Protein AF-A0A554JS34-F1 (afdb_monomer)

Solvent-accessible surface area (backbone atoms only — not comparable to full-atom values): 3910 Å² total; per-residue (Å²): 135,89,87,81,88,70,57,77,57,95,88,40,73,57,67,59,74,88,52,38,73,81,48,63,95,53,53,67,48,77,47,83,48,99,92,47,75,50,77,43,78,51,75,80,76,82,74,50,69,78,72,72,67,77,121

Sequence (55 aa):
MKSMTTKVKNGSLELPKEIEQAWNNAEVFVIPSQDSLFVKRMSKSTLSLSHMLEK

Mean predicted aligned error: 9.5 Å

Nearest PDB structures (foldseek):
  6sd6-assembly1_A  TM=4.690E-01  e=2.882E+00  Shigella sonnei
  6i02-assembly1_A  TM=3.482E-01  e=8.929E+00  Homo sapiens
  6hzz-assembly1_B  TM=3.236E-01  e=7.816E+00  Homo sapiens

Radius of gyration: 16.13 Å; Cα contacts (8 Å, |Δi|>4): 38; chains: 1; bounding box: 35×23×48 Å

Structure (mmCIF, N/CA/C/O backbone):
data_AF-A0A554JS34-F1
#
_entry.id   AF-A0A554JS34-F1
#
loop_
_atom_site.group_PDB
_atom_site.id
_atom_site.type_symbol
_atom_site.label_atom_id
_atom_site.label_alt_id
_atom_site.label_comp_id
_atom_site.label_asym_id
_atom_site.label_entity_id
_atom_site.label_seq_id
_atom_site.pdbx_PDB_ins_code
_atom_site.Cartn_x
_atom_site.Cartn_y
_atom_site.Cartn_z
_atom_site.occupancy
_atom_site.B_iso_or_equiv
_atom_site.auth_seq_id
_atom_site.auth_comp_id
_atom_site.auth_asym_id
_atom_site.auth_atom_id
_atom_site.pdbx_PDB_model_num
ATOM 1 N N . MET A 1 1 ? -8.263 -17.006 -3.633 1.00 54.72 1 MET A N 1
ATOM 2 C CA . MET A 1 1 ? -7.777 -15.630 -3.387 1.00 54.72 1 MET A CA 1
ATOM 3 C C . MET A 1 1 ? -7.536 -15.514 -1.887 1.00 54.72 1 MET A C 1
ATOM 5 O O . MET A 1 1 ? -8.456 -15.821 -1.142 1.00 54.72 1 MET A O 1
ATOM 9 N N . LYS A 1 2 ? -6.312 -15.229 -1.425 1.00 68.62 2 LYS A N 1
ATOM 10 C CA . LYS A 1 2 ? -6.011 -15.166 0.017 1.00 68.62 2 LYS A CA 1
ATOM 11 C C . LYS A 1 2 ? -6.203 -13.718 0.472 1.00 68.62 2 LYS A C 1
ATOM 13 O O . LYS A 1 2 ? -5.463 -12.850 0.024 1.00 68.62 2 LYS A O 1
ATOM 18 N N . SER A 1 3 ? -7.223 -13.448 1.282 1.00 71.56 3 SER A N 1
ATOM 19 C CA . SER A 1 3 ? -7.434 -12.128 1.882 1.00 71.56 3 SER A CA 1
ATOM 20 C C . SER A 1 3 ? -6.483 -11.955 3.063 1.00 71.56 3 SER A C 1
ATOM 22 O O . SER A 1 3 ? -6.402 -12.834 3.920 1.00 71.56 3 SER A O 1
ATOM 24 N N . MET A 1 4 ? -5.770 -10.833 3.115 1.00 77.69 4 MET A N 1
ATOM 25 C CA . MET A 1 4 ? -4.911 -10.473 4.240 1.00 77.69 4 MET A CA 1
ATOM 26 C C . MET A 1 4 ? -5.436 -9.176 4.845 1.00 77.69 4 MET A C 1
ATOM 28 O O . MET A 1 4 ? -5.707 -8.218 4.127 1.00 77.69 4 MET A O 1
ATOM 32 N N . THR A 1 5 ? -5.606 -9.159 6.160 1.00 81.38 5 THR A N 1
ATOM 33 C CA . THR A 1 5 ? -5.979 -7.962 6.917 1.00 81.38 5 THR A CA 1
ATOM 34 C C . THR A 1 5 ? -4.730 -7.346 7.520 1.00 81.38 5 THR A C 1
ATOM 36 O O . THR A 1 5 ? -3.89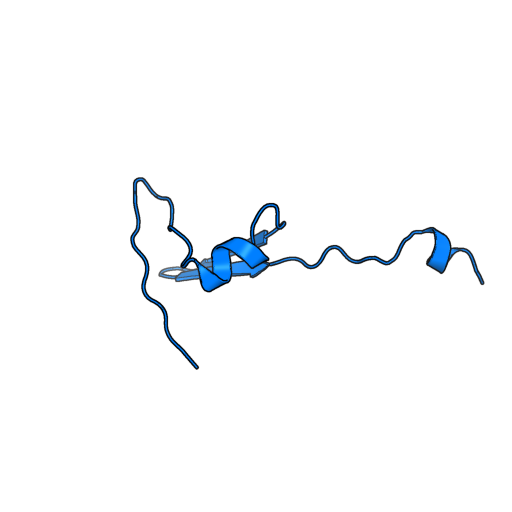1 -8.069 8.058 1.00 81.38 5 THR A O 1
ATOM 39 N N . THR A 1 6 ? -4.628 -6.023 7.482 1.00 85.50 6 THR A N 1
ATOM 40 C CA . THR A 1 6 ? -3.556 -5.291 8.156 1.00 85.50 6 T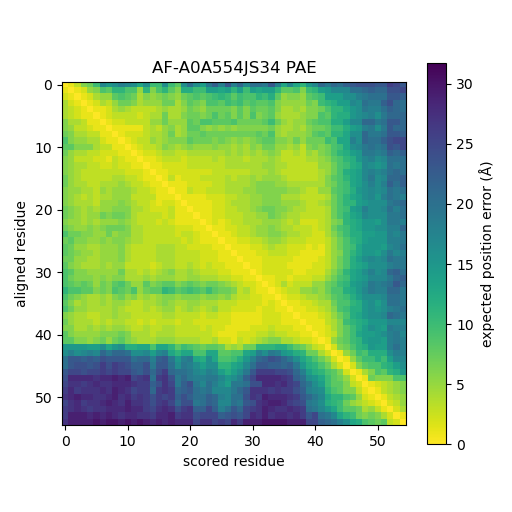HR A CA 1
ATOM 41 C C . THR A 1 6 ? -4.110 -4.161 9.019 1.00 85.50 6 THR A C 1
ATOM 43 O O . THR A 1 6 ? -5.309 -3.881 8.995 1.00 85.50 6 THR A O 1
ATOM 46 N N . LYS A 1 7 ? -3.245 -3.540 9.820 1.00 84.31 7 LYS A N 1
ATOM 47 C CA . LYS A 1 7 ? -3.578 -2.423 10.701 1.00 84.31 7 LYS A CA 1
ATOM 48 C C . LYS A 1 7 ? -3.284 -1.092 10.014 1.00 84.31 7 LYS A C 1
ATOM 50 O O . LYS A 1 7 ? -2.288 -0.947 9.306 1.00 84.31 7 LYS A O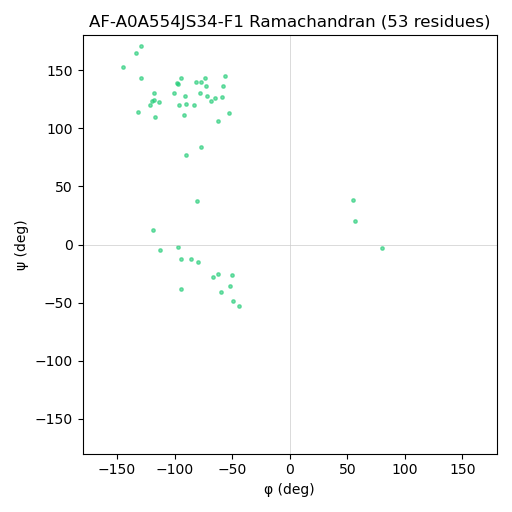 1
ATOM 55 N N . VAL A 1 8 ? -4.144 -0.112 10.282 1.00 85.38 8 VAL A N 1
ATOM 56 C CA . VAL A 1 8 ? -3.884 1.301 9.991 1.00 85.38 8 VAL A CA 1
ATOM 57 C C . VAL A 1 8 ? -3.236 1.922 11.225 1.00 85.38 8 VAL A C 1
ATOM 59 O O . VAL A 1 8 ? -3.782 1.820 12.325 1.00 85.38 8 VAL A O 1
ATOM 62 N N . LYS A 1 9 ? -2.094 2.588 11.056 1.00 88.12 9 LYS A N 1
ATOM 63 C CA . LYS A 1 9 ? -1.413 3.338 12.114 1.00 88.12 9 LYS A CA 1
ATOM 64 C C . LYS A 1 9 ? -1.038 4.715 11.584 1.00 88.12 9 LYS A C 1
ATOM 66 O O . LYS A 1 9 ? -0.224 4.827 10.676 1.00 88.12 9 LYS A O 1
ATOM 71 N N . ASN A 1 10 ? -1.644 5.763 12.146 1.00 88.56 10 ASN A N 1
ATOM 72 C CA . ASN A 1 10 ? -1.414 7.161 11.751 1.00 88.56 10 ASN A CA 1
ATOM 73 C C . ASN A 1 10 ? -1.630 7.429 10.247 1.00 88.56 10 ASN A C 1
ATOM 75 O O . ASN A 1 10 ? -0.867 8.163 9.632 1.00 88.56 10 ASN A O 1
ATOM 79 N N . GLY A 1 11 ? -2.642 6.800 9.640 1.00 84.06 11 GLY A N 1
ATOM 80 C CA . GLY A 1 11 ? -2.921 6.942 8.204 1.00 84.06 11 GLY A CA 1
ATOM 81 C C . GLY A 1 11 ? -2.043 6.082 7.288 1.00 84.06 11 GLY A C 1
ATOM 82 O O . GLY A 1 11 ? -2.287 6.049 6.086 1.00 84.06 11 GLY A O 1
ATOM 83 N N . SER A 1 12 ? -1.084 5.334 7.838 1.00 86.06 12 SER A N 1
ATOM 84 C CA . SER A 1 12 ? -0.276 4.364 7.096 1.00 86.06 12 SER A CA 1
ATOM 85 C C . SER A 1 12 ? -0.833 2.950 7.251 1.00 86.06 12 SER A C 1
ATOM 87 O O . SER A 1 12 ? -1.201 2.540 8.354 1.00 86.06 12 SER A O 1
ATOM 89 N N . LEU A 1 13 ? -0.865 2.187 6.156 1.00 87.38 13 LEU A N 1
ATOM 90 C CA . LEU A 1 13 ? -1.111 0.743 6.177 1.00 87.38 13 LEU A CA 1
ATOM 91 C C . LEU A 1 13 ? 0.227 0.016 6.317 1.00 87.38 13 LEU A C 1
ATOM 93 O O . LEU A 1 13 ? 1.102 0.167 5.466 1.00 87.38 13 LEU A O 1
ATOM 97 N N . GLU A 1 14 ? 0.387 -0.787 7.367 1.00 88.81 14 GLU A N 1
ATOM 98 C CA . GLU A 1 14 ? 1.546 -1.680 7.470 1.00 88.81 14 GLU A CA 1
ATOM 99 C C . GLU A 1 14 ? 1.382 -2.827 6.462 1.00 88.81 14 GLU A C 1
ATOM 101 O O . GLU A 1 14 ? 0.343 -3.483 6.422 1.00 88.81 14 GLU A O 1
ATOM 106 N N . LEU A 1 15 ? 2.372 -3.085 5.608 1.00 86.69 15 LEU A N 1
ATOM 107 C CA . LEU A 1 15 ? 2.288 -4.226 4.695 1.00 86.69 15 LEU A CA 1
ATOM 108 C C . LEU A 1 15 ? 2.593 -5.528 5.456 1.00 86.69 15 LEU A C 1
ATOM 110 O O . LEU A 1 15 ? 3.519 -5.555 6.265 1.00 86.69 15 LEU A O 1
ATOM 114 N N . PRO A 1 16 ? 1.864 -6.629 5.195 1.00 86.75 16 PRO A N 1
ATOM 115 C CA . PRO A 1 16 ? 2.275 -7.944 5.668 1.00 86.75 16 PRO A CA 1
ATOM 116 C C . PRO A 1 16 ? 3.691 -8.280 5.187 1.00 86.75 16 PRO A C 1
ATOM 118 O O . PRO A 1 16 ? 4.057 -7.933 4.059 1.00 86.75 16 PRO A O 1
ATOM 121 N N . LYS A 1 17 ? 4.469 -8.986 6.018 1.00 85.31 17 LYS A N 1
ATOM 122 C CA . LYS A 1 17 ? 5.889 -9.297 5.762 1.00 85.31 17 LYS A CA 1
ATOM 123 C C . LYS A 1 17 ? 6.132 -9.928 4.388 1.00 85.31 17 LYS A C 1
ATOM 125 O O . LYS A 1 17 ? 7.147 -9.661 3.752 1.00 85.31 17 LYS A O 1
ATOM 130 N N . GLU A 1 18 ? 5.196 -10.751 3.922 1.00 82.44 18 GLU A N 1
ATOM 131 C CA . GLU A 1 18 ? 5.266 -11.438 2.631 1.00 82.44 18 GLU A CA 1
ATOM 132 C C . GLU A 1 18 ? 5.197 -10.475 1.436 1.00 82.44 18 GLU A C 1
ATOM 134 O O . GLU A 1 18 ? 5.726 -10.769 0.367 1.00 82.44 18 GLU A O 1
ATOM 139 N N . ILE A 1 19 ? 4.541 -9.325 1.606 1.00 84.31 19 ILE A N 1
ATOM 140 C CA . ILE A 1 19 ? 4.374 -8.300 0.570 1.00 84.31 19 ILE A CA 1
ATOM 141 C C . ILE A 1 19 ? 5.468 -7.238 0.701 1.00 84.31 19 ILE A C 1
ATOM 143 O O . ILE A 1 19 ? 6.007 -6.795 -0.312 1.00 84.31 19 ILE A O 1
ATOM 147 N N . GLU A 1 20 ? 5.830 -6.873 1.933 1.00 86.19 20 GLU A N 1
ATOM 148 C CA . GLU A 1 20 ? 6.825 -5.845 2.253 1.0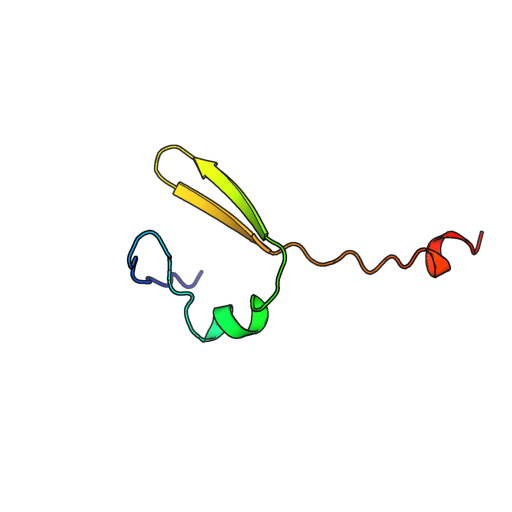0 86.19 20 GLU A CA 1
ATOM 149 C C . GLU A 1 20 ? 8.134 -6.035 1.471 1.00 86.19 20 GLU A C 1
ATOM 151 O O . GLU A 1 20 ? 8.592 -5.108 0.805 1.00 86.19 20 GLU A O 1
ATOM 156 N N . GLN A 1 21 ? 8.693 -7.251 1.455 1.00 83.94 21 GLN A N 1
ATOM 157 C CA . GLN A 1 21 ? 9.953 -7.536 0.754 1.00 83.94 21 GLN A CA 1
ATOM 158 C C . GLN A 1 21 ? 9.883 -7.248 -0.749 1.00 83.94 21 GLN A C 1
ATOM 160 O O . GLN A 1 21 ? 10.822 -6.704 -1.326 1.00 83.94 21 GLN A O 1
ATOM 165 N N . ALA A 1 22 ? 8.767 -7.594 -1.390 1.00 81.81 22 ALA A N 1
ATOM 166 C CA . ALA A 1 22 ? 8.581 -7.410 -2.825 1.00 81.81 22 ALA A CA 1
ATOM 167 C C . ALA A 1 22 ? 8.213 -5.962 -3.201 1.00 81.81 22 ALA A C 1
ATOM 169 O O . ALA A 1 22 ? 8.247 -5.608 -4.382 1.00 81.81 22 ALA A O 1
ATOM 170 N N . TRP A 1 23 ? 7.813 -5.142 -2.231 1.00 87.38 23 TRP A N 1
ATOM 171 C CA . TRP A 1 23 ? 7.329 -3.775 -2.440 1.00 87.38 23 TRP A CA 1
ATOM 172 C C . TRP A 1 23 ? 8.266 -2.712 -1.860 1.00 87.38 23 TRP A C 1
ATOM 174 O O . TRP A 1 23 ? 8.053 -1.522 -2.089 1.00 87.38 23 TRP A O 1
ATOM 184 N N . ASN A 1 24 ? 9.329 -3.122 -1.168 1.00 84.94 24 ASN A N 1
ATOM 185 C CA . ASN A 1 24 ? 10.366 -2.224 -0.687 1.00 84.94 24 ASN A CA 1
ATOM 186 C C . ASN A 1 24 ? 11.009 -1.460 -1.861 1.00 84.94 24 ASN A C 1
ATOM 188 O O . ASN A 1 24 ? 11.455 -2.071 -2.834 1.00 84.94 24 ASN A O 1
ATOM 192 N N . ASN A 1 25 ? 11.050 -0.128 -1.773 1.00 84.75 25 ASN A N 1
ATOM 193 C CA . ASN A 1 25 ? 11.497 0.787 -2.837 1.00 84.75 25 ASN A CA 1
ATOM 194 C C . ASN A 1 25 ? 10.749 0.657 -4.180 1.00 84.75 25 ASN A C 1
ATOM 196 O O . ASN A 1 25 ? 11.270 1.075 -5.218 1.00 84.75 25 ASN A O 1
ATOM 200 N N . ALA A 1 26 ? 9.549 0.073 -4.195 1.00 86.75 26 ALA A N 1
ATOM 201 C CA . ALA A 1 26 ? 8.764 -0.026 -5.415 1.00 86.75 26 ALA A CA 1
ATOM 202 C C . ALA A 1 26 ? 8.010 1.278 -5.704 1.00 86.75 26 ALA A C 1
ATOM 204 O O . ALA A 1 26 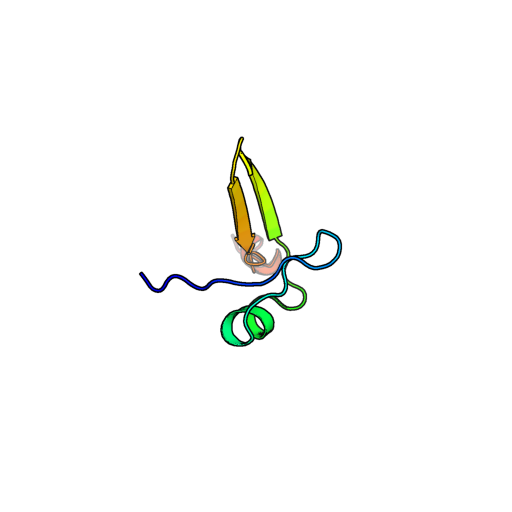? 7.414 1.884 -4.816 1.00 86.75 26 ALA A O 1
ATOM 205 N N . GLU A 1 27 ? 7.974 1.669 -6.975 1.00 89.62 27 GLU A N 1
ATOM 206 C CA . GLU A 1 27 ? 7.031 2.681 -7.440 1.00 89.62 27 GLU A CA 1
ATOM 207 C C . GLU A 1 27 ? 5.627 2.074 -7.474 1.00 89.62 27 GLU A C 1
ATOM 209 O O . GLU A 1 27 ? 5.425 0.934 -7.911 1.00 89.62 27 GLU A O 1
ATOM 214 N N . VAL A 1 28 ? 4.644 2.828 -6.992 1.00 90.06 28 VAL A N 1
ATOM 215 C CA . VAL A 1 28 ? 3.258 2.372 -6.902 1.00 90.06 28 VAL A CA 1
ATOM 216 C C . VAL A 1 28 ? 2.323 3.386 -7.536 1.00 90.06 28 VAL A C 1
ATOM 218 O O . VAL A 1 28 ? 2.508 4.594 -7.420 1.00 90.06 28 VAL A O 1
ATOM 221 N N . PHE A 1 29 ? 1.287 2.871 -8.184 1.00 90.38 29 PHE A N 1
ATOM 222 C CA . PHE A 1 29 ? 0.151 3.647 -8.643 1.00 90.38 29 PHE A CA 1
ATOM 223 C C . PHE A 1 29 ? -1.006 3.464 -7.665 1.00 90.38 29 PHE A C 1
ATOM 225 O O . PHE A 1 29 ? -1.336 2.330 -7.305 1.00 90.38 29 PHE A O 1
ATOM 232 N N . VAL A 1 30 ? -1.608 4.571 -7.236 1.00 91.25 30 VAL A N 1
ATOM 233 C CA . VA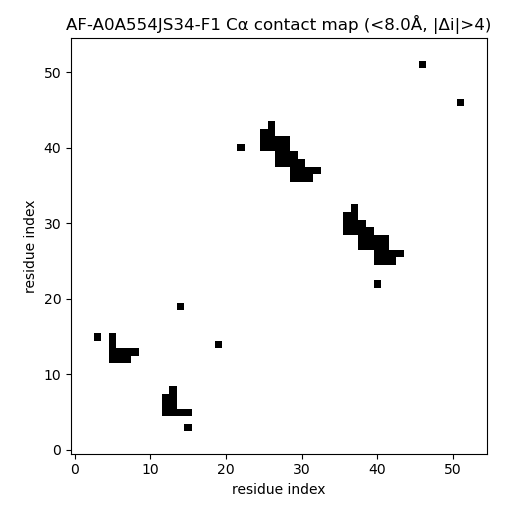L A 1 30 ? -2.675 4.594 -6.232 1.00 91.25 30 VAL A CA 1
ATOM 234 C C . VAL A 1 30 ? -3.932 5.190 -6.856 1.00 91.25 30 VAL A C 1
ATOM 236 O O . VAL A 1 30 ? -3.902 6.317 -7.342 1.00 91.25 30 VAL A O 1
ATOM 239 N N . ILE A 1 31 ? -5.035 4.441 -6.824 1.00 94.06 31 ILE A N 1
ATOM 240 C CA . ILE A 1 31 ? -6.346 4.888 -7.303 1.00 94.06 31 ILE A CA 1
ATOM 241 C C . ILE A 1 31 ? -7.314 4.914 -6.117 1.00 94.06 31 ILE A C 1
ATOM 243 O O . ILE A 1 31 ? -7.688 3.844 -5.619 1.00 94.06 31 ILE A O 1
ATOM 247 N N . PRO A 1 32 ? -7.728 6.101 -5.651 1.00 91.94 32 PRO A N 1
ATOM 248 C CA . PRO A 1 32 ? -8.804 6.214 -4.681 1.00 91.94 32 PRO A CA 1
ATOM 249 C C . PRO A 1 32 ? -10.167 5.946 -5.336 1.00 91.94 32 PRO A C 1
ATOM 251 O O . PRO A 1 32 ? -10.426 6.337 -6.472 1.00 91.94 32 PRO A O 1
ATOM 254 N N . SER A 1 33 ? -11.045 5.290 -4.589 1.00 92.44 33 SER A N 1
ATOM 255 C CA . SER A 1 33 ? -12.473 5.092 -4.845 1.00 92.44 33 SER A CA 1
ATOM 256 C C . SER A 1 33 ? -13.229 5.387 -3.541 1.00 92.44 33 SER A C 1
ATOM 258 O O . SER A 1 33 ? -12.590 5.464 -2.494 1.00 92.44 33 SER A O 1
ATOM 260 N N . GLN A 1 34 ? -14.555 5.571 -3.584 1.00 92.31 34 GLN A N 1
ATOM 261 C CA . GLN A 1 34 ? -15.352 6.061 -2.440 1.00 92.31 34 GLN A CA 1
ATOM 262 C C . GLN A 1 34 ? -14.974 5.399 -1.103 1.00 92.31 34 GLN A C 1
ATOM 264 O O . GLN A 1 34 ? -14.595 6.107 -0.176 1.00 92.31 34 GLN A O 1
ATOM 269 N N . ASP A 1 35 ? -14.969 4.063 -1.055 1.00 91.06 35 ASP A N 1
ATOM 270 C CA . ASP A 1 35 ? -14.668 3.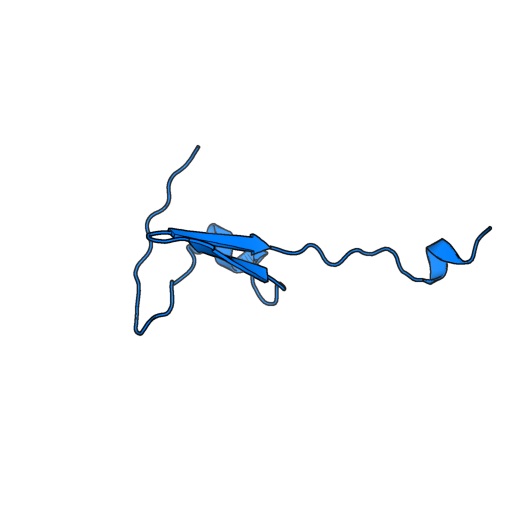292 0.164 1.00 91.06 35 ASP A CA 1
ATOM 271 C C . ASP A 1 35 ? -13.435 2.384 0.025 1.00 91.06 35 ASP A C 1
ATOM 273 O O . ASP A 1 35 ? -13.211 1.477 0.828 1.00 91.06 35 ASP A O 1
ATOM 277 N N . SER A 1 36 ? -12.640 2.559 -1.034 1.00 89.62 36 SER A N 1
ATOM 278 C CA . SER A 1 36 ? -11.517 1.660 -1.319 1.00 89.62 36 SER A CA 1
ATOM 279 C C . SER A 1 36 ? -10.319 2.371 -1.929 1.00 89.62 36 SER A C 1
ATOM 281 O O . SER A 1 36 ? -10.438 3.390 -2.604 1.00 89.62 36 SER A O 1
ATOM 283 N N . LEU A 1 37 ? -9.139 1.797 -1.702 1.00 89.06 37 LEU A N 1
ATOM 284 C CA . LEU A 1 37 ? -7.886 2.239 -2.296 1.00 89.06 37 LEU A CA 1
ATOM 285 C C . LEU A 1 37 ? -7.286 1.075 -3.082 1.00 89.06 37 LEU A C 1
ATOM 287 O O . LEU A 1 37 ? -6.978 0.029 -2.507 1.00 89.06 37 LEU A O 1
ATOM 291 N N . PHE A 1 38 ? -7.091 1.255 -4.385 1.00 90.06 38 PHE A N 1
ATOM 292 C CA . PHE A 1 38 ? -6.369 0.288 -5.204 1.00 90.06 38 PHE A CA 1
ATOM 293 C C . PHE A 1 38 ? -4.916 0.722 -5.332 1.00 90.06 38 PHE A C 1
ATOM 295 O O . PHE A 1 38 ? -4.626 1.791 -5.866 1.00 90.06 38 PHE A O 1
ATOM 302 N N . VAL A 1 39 ? -3.999 -0.125 -4.867 1.00 89.88 39 VAL A N 1
ATOM 303 C CA . VAL A 1 39 ? -2.558 0.103 -4.992 1.00 89.88 39 VAL A CA 1
ATOM 304 C C . VAL A 1 39 ? -1.977 -0.951 -5.925 1.00 89.88 39 VAL A C 1
ATOM 306 O O . VAL A 1 39 ? -2.102 -2.152 -5.681 1.00 89.88 39 VAL A O 1
ATOM 309 N N . LYS A 1 40 ? -1.331 -0.511 -7.003 1.00 89.25 40 LYS A N 1
ATOM 310 C CA . LYS A 1 40 ? -0.674 -1.383 -7.979 1.00 89.25 40 LYS A CA 1
ATOM 311 C C . LYS A 1 40 ? 0.818 -1.086 -8.011 1.00 89.25 40 LYS A C 1
ATOM 313 O O . LYS A 1 40 ? 1.219 0.038 -8.294 1.00 89.25 40 LYS A O 1
ATOM 318 N N . ARG A 1 41 ? 1.644 -2.111 -7.790 1.00 88.19 41 ARG A N 1
ATOM 319 C CA . ARG A 1 41 ? 3.093 -2.016 -7.990 1.00 88.19 41 ARG A CA 1
ATOM 320 C C . ARG A 1 41 ? 3.396 -1.789 -9.467 1.00 88.19 41 ARG A C 1
ATOM 322 O O . ARG A 1 41 ? 2.967 -2.580 -10.312 1.00 88.19 41 ARG A O 1
ATOM 329 N N . MET A 1 42 ? 4.154 -0.748 -9.777 1.00 87.50 42 MET A N 1
ATOM 330 C CA . MET A 1 42 ? 4.698 -0.544 -11.108 1.00 87.50 42 MET A CA 1
ATOM 331 C C . MET A 1 42 ? 5.974 -1.370 -11.249 1.00 87.50 42 MET A C 1
ATOM 333 O O . MET A 1 42 ? 6.929 -1.222 -10.492 1.00 87.50 42 MET A O 1
ATOM 337 N N . SER A 1 43 ? 5.993 -2.286 -12.21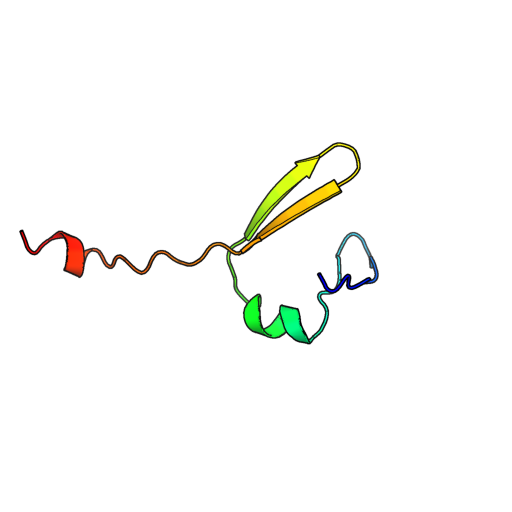2 1.00 74.62 43 SER A N 1
ATOM 338 C CA . SER A 1 43 ? 7.251 -2.857 -12.680 1.00 74.62 43 SER A CA 1
ATOM 339 C C . SER A 1 43 ? 8.014 -1.752 -13.401 1.00 74.62 43 SER A C 1
ATOM 341 O O . SER A 1 43 ? 7.479 -1.198 -14.364 1.00 74.62 43 SER A O 1
ATOM 343 N N . LYS A 1 44 ? 9.248 -1.442 -12.980 1.00 62.47 44 LYS A N 1
ATOM 344 C CA . LYS A 1 44 ? 10.161 -0.668 -13.831 1.00 62.47 44 LYS A CA 1
ATOM 345 C C . LYS A 1 44 ? 10.229 -1.389 -15.174 1.00 62.47 44 LYS A C 1
ATOM 347 O O . LYS A 1 44 ? 10.670 -2.534 -15.231 1.00 62.47 44 LYS A O 1
ATOM 352 N N . SER A 1 45 ? 9.720 -0.756 -16.227 1.00 51.97 45 SER A N 1
ATOM 353 C CA . SER A 1 45 ? 9.876 -1.258 -17.586 1.00 51.97 45 SER A CA 1
ATOM 354 C C . SER A 1 45 ? 11.373 -1.264 -17.881 1.00 51.97 45 SER A C 1
ATOM 356 O O . SER A 1 45 ? 11.977 -0.207 -18.034 1.00 51.97 45 SER A O 1
ATOM 358 N N . THR A 1 46 ? 12.002 -2.437 -17.899 1.00 50.53 46 THR A N 1
ATOM 359 C CA . THR A 1 46 ? 13.414 -2.598 -18.269 1.00 50.53 46 THR A CA 1
ATOM 360 C C . THR A 1 46 ? 13.592 -2.605 -19.788 1.00 50.53 46 THR A C 1
ATOM 362 O O . THR A 1 46 ? 14.416 -3.352 -20.309 1.00 50.53 46 THR A O 1
ATOM 365 N N . LEU A 1 47 ? 12.831 -1.794 -20.526 1.00 50.06 47 LEU A N 1
ATOM 366 C CA . LEU A 1 47 ? 13.242 -1.427 -21.877 1.00 50.06 47 LEU A CA 1
ATOM 367 C C . LEU A 1 47 ? 14.336 -0.377 -21.718 1.00 50.06 47 LEU A C 1
ATOM 369 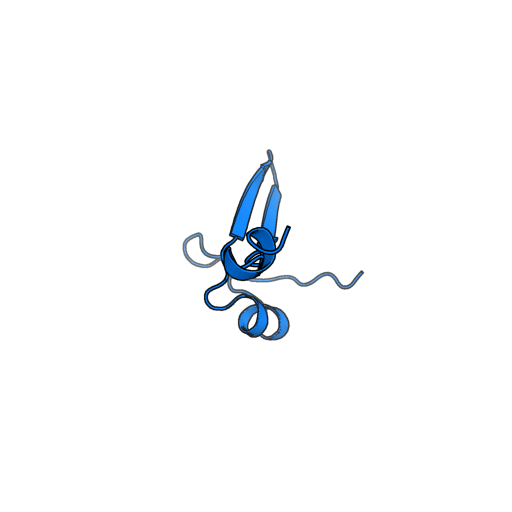O O . LEU A 1 47 ? 14.074 0.824 -21.696 1.00 50.06 47 LEU A O 1
ATOM 373 N N . SER A 1 48 ? 15.572 -0.840 -21.519 1.00 56.38 48 SER A N 1
ATOM 374 C CA . SER A 1 48 ? 16.715 0.047 -21.654 1.00 56.38 48 SER A CA 1
ATOM 375 C C . SER A 1 48 ? 16.693 0.617 -23.072 1.00 56.38 48 SER A C 1
ATOM 377 O O . SER A 1 48 ? 16.467 -0.107 -24.042 1.00 56.38 48 SER A O 1
ATOM 379 N N . LEU A 1 49 ? 16.938 1.921 -23.200 1.00 56.38 49 LEU A N 1
ATOM 380 C CA . LEU A 1 49 ? 17.064 2.602 -24.493 1.00 56.38 49 LEU A CA 1
ATOM 381 C C . LEU A 1 49 ? 18.042 1.887 -25.444 1.00 56.38 49 LEU A C 1
ATOM 383 O O . LEU A 1 49 ? 17.870 1.950 -26.657 1.00 56.38 49 LEU A O 1
ATOM 387 N N . SER A 1 50 ? 19.017 1.151 -24.901 1.00 56.62 50 SER A N 1
ATOM 388 C CA . SER A 1 50 ? 19.943 0.316 -25.668 1.00 56.62 50 SER A CA 1
ATOM 389 C C . SER A 1 50 ? 19.278 -0.819 -26.459 1.00 56.62 50 SER A C 1
ATOM 391 O O . SER A 1 50 ? 19.815 -1.194 -27.490 1.00 56.62 50 SER A O 1
ATOM 393 N N . HIS A 1 51 ? 18.105 -1.324 -26.060 1.00 51.84 51 HIS A N 1
ATOM 394 C CA . HIS A 1 51 ? 17.340 -2.305 -26.850 1.00 51.84 51 HIS A CA 1
ATOM 395 C C . HIS A 1 51 ? 16.418 -1.668 -27.901 1.00 51.84 51 HIS A C 1
ATOM 397 O O . HIS A 1 51 ? 15.887 -2.374 -28.752 1.00 51.84 51 HIS A O 1
ATOM 403 N N . MET A 1 52 ? 16.194 -0.351 -27.854 1.00 57.81 52 MET A N 1
ATOM 404 C CA . MET A 1 52 ? 15.329 0.348 -28.816 1.00 57.81 52 MET A CA 1
ATOM 405 C C . MET A 1 52 ? 16.103 0.953 -29.996 1.00 57.81 52 MET A C 1
ATOM 407 O O . MET A 1 52 ? 15.480 1.359 -30.973 1.00 57.81 52 MET A O 1
ATOM 411 N N . LEU A 1 53 ? 17.436 1.017 -29.908 1.00 63.06 53 LEU A N 1
ATOM 412 C CA . LEU A 1 53 ? 18.320 1.600 -30.927 1.00 63.06 53 LEU A CA 1
ATOM 413 C C . LEU A 1 53 ? 18.936 0.562 -31.885 1.00 63.06 53 LEU A C 1
ATOM 415 O O . LEU A 1 53 ? 19.626 0.946 -32.823 1.00 63.06 53 LEU A O 1
ATOM 419 N N . GLU A 1 54 ? 18.669 -0.731 -31.689 1.00 52.09 54 GLU A N 1
ATOM 420 C CA . GLU A 1 54 ? 18.964 -1.775 -32.678 1.00 52.09 54 GLU A CA 1
ATOM 421 C C . GLU A 1 54 ? 17.754 -1.969 -33.605 1.00 52.09 54 GLU A C 1
ATOM 423 O O . GLU A 1 54 ? 16.970 -2.911 -33.456 1.00 52.09 54 GLU A O 1
ATOM 428 N N . LYS A 1 55 ? 17.561 -1.049 -34.555 1.00 44.69 55 LYS A N 1
ATOM 429 C CA . LYS A 1 55 ? 16.758 -1.311 -35.753 1.00 44.69 55 LYS A CA 1
ATOM 430 C C . LYS A 1 55 ? 17.189 -0.461 -36.936 1.00 44.69 55 LYS A C 1
ATOM 432 O O . LYS A 1 55 ? 17.391 0.756 -36.736 1.00 44.69 55 LYS A O 1
#

Foldseek 3Di:
DDDDDFDQDPNDTDDDPVVCVVCPVFDWDWDDDPPDIDIDTDDPPPPDVVVVPPD

pLDDT: mean 78.7, std 14.42, range [44.69, 94.06]

Secondary structure (DSSP, 8-state):
-------EETTEEPPPHHHHHHHTT--EEEEEETTEEEEEEPP-----GGGTS--